Protein AF-A0A7R9TBA5-F1 (afdb_monomer)

Solvent-accessible surface area (backbone atoms only — not compar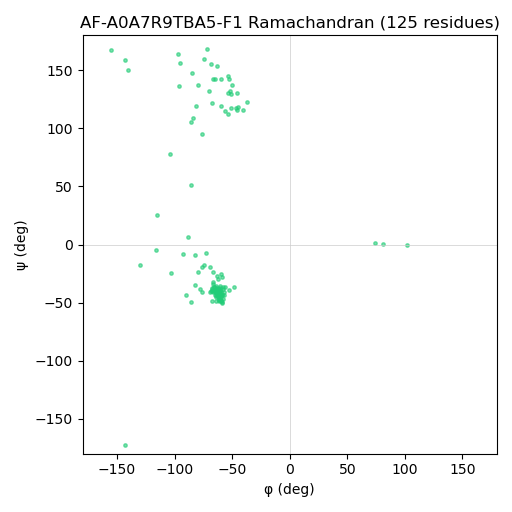able to full-atom values): 7648 Å² total; per-residue (Å²): 133,81,51,72,71,59,47,52,54,52,53,53,47,54,51,51,51,52,38,52,52,55,50,74,42,52,86,62,50,55,64,59,32,34,55,74,70,17,43,34,66,68,50,54,15,50,52,48,38,40,49,35,46,76,72,76,40,73,71,68,38,65,67,57,24,34,21,72,47,62,76,44,58,54,74,58,51,42,76,76,58,63,74,84,80,50,71,68,56,50,52,45,40,63,75,41,53,88,60,40,69,84,74,63,68,78,59,64,56,60,61,80,73,76,77,70,76,72,78,76,73,82,77,83,81,79,132

Organism: Micromonas pusilla (NCBI:txid38833)

Structure (mmCIF, N/CA/C/O backbone):
data_AF-A0A7R9TBA5-F1
#
_entry.id   AF-A0A7R9TBA5-F1
#
loop_
_atom_site.group_PDB
_atom_site.id
_atom_site.type_symbol
_atom_site.label_atom_id
_atom_site.label_alt_id
_atom_site.label_comp_id
_atom_site.label_asym_id
_atom_site.label_entity_id
_atom_site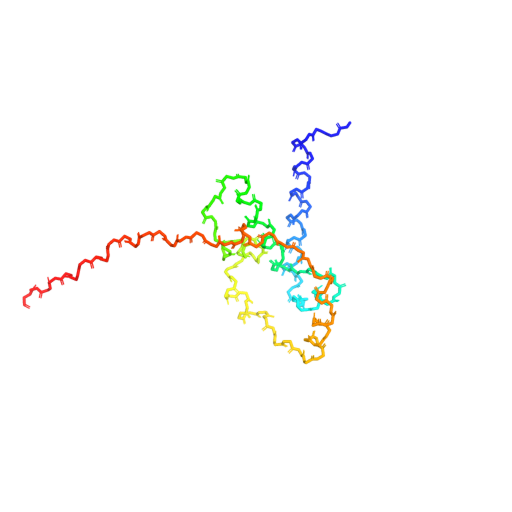.label_seq_id
_atom_site.pdbx_PDB_ins_code
_atom_site.Cartn_x
_atom_site.Cartn_y
_atom_site.Cartn_z
_atom_site.occupancy
_atom_site.B_iso_or_equiv
_atom_site.auth_seq_id
_atom_site.auth_comp_id
_atom_site.auth_asym_id
_atom_site.auth_atom_id
_atom_site.pdbx_PDB_model_num
ATOM 1 N N . MET A 1 1 ? -14.950 21.309 15.740 1.00 74.81 1 MET A N 1
ATOM 2 C CA . MET A 1 1 ? -13.827 20.348 15.706 1.00 74.81 1 MET A CA 1
ATOM 3 C C . MET A 1 1 ? -14.428 18.965 15.567 1.00 74.81 1 MET A C 1
ATOM 5 O O . MET A 1 1 ? -15.478 18.735 16.153 1.00 74.81 1 MET A O 1
ATOM 9 N N . VAL A 1 2 ? -13.835 18.110 14.742 1.00 89.69 2 VAL A N 1
ATOM 10 C CA . VAL A 1 2 ? -14.300 16.734 14.526 1.00 89.69 2 VAL A CA 1
ATOM 11 C C . VAL A 1 2 ? -13.805 15.873 15.694 1.00 89.69 2 VAL A C 1
ATOM 13 O O . VAL A 1 2 ? -12.673 16.064 16.134 1.00 89.69 2 VAL A O 1
ATOM 16 N N . ASP A 1 3 ? -14.639 14.989 16.242 1.00 96.94 3 ASP A N 1
ATOM 17 C CA . ASP A 1 3 ? -14.231 14.087 17.327 1.00 96.94 3 ASP A CA 1
ATOM 18 C C . ASP A 1 3 ? -13.276 12.983 16.826 1.00 96.94 3 ASP A C 1
ATOM 20 O O . ASP A 1 3 ? -13.091 12.790 15.619 1.00 96.94 3 ASP A O 1
ATOM 24 N N . ALA A 1 4 ? -12.653 12.252 17.755 1.00 96.38 4 ALA A N 1
ATOM 25 C CA . ALA A 1 4 ? -11.664 11.229 17.419 1.00 96.38 4 ALA A CA 1
ATOM 26 C C . ALA A 1 4 ? -12.255 10.094 16.563 1.00 96.38 4 ALA A C 1
ATOM 28 O O . ALA A 1 4 ? -11.652 9.703 15.567 1.00 96.38 4 ALA A O 1
ATOM 29 N N . GLN A 1 5 ? -13.468 9.627 16.879 1.00 96.38 5 GLN A N 1
ATOM 30 C CA . GLN A 1 5 ? -14.109 8.545 16.128 1.00 96.38 5 GLN A CA 1
ATOM 31 C C . GLN A 1 5 ? -14.464 8.994 14.706 1.00 96.38 5 GLN A C 1
ATOM 33 O O . GLN A 1 5 ? -14.331 8.232 13.745 1.00 96.38 5 GLN A O 1
ATOM 38 N N . THR A 1 6 ? -14.936 10.228 14.547 1.00 97.75 6 THR A N 1
ATOM 39 C CA . THR A 1 6 ? -15.216 10.770 13.216 1.00 97.75 6 THR A CA 1
ATOM 40 C C . THR A 1 6 ? -13.921 10.976 12.421 1.00 97.75 6 THR A C 1
ATOM 42 O O . THR A 1 6 ? -13.896 10.669 11.229 1.00 97.75 6 THR A O 1
ATOM 45 N N . THR A 1 7 ? -12.829 11.395 13.068 1.00 97.81 7 THR A N 1
ATOM 46 C CA . THR A 1 7 ? -11.497 11.489 12.440 1.00 97.81 7 THR A CA 1
ATOM 47 C C . THR A 1 7 ? -11.021 10.128 11.921 1.00 97.81 7 THR A C 1
ATOM 49 O O . THR A 1 7 ? -10.697 10.017 10.739 1.00 97.81 7 THR A O 1
ATOM 52 N N . GLU A 1 8 ? -11.103 9.066 12.730 1.00 96.56 8 GLU A N 1
ATOM 53 C CA . GLU A 1 8 ? -10.737 7.701 12.312 1.00 96.56 8 GLU A CA 1
ATOM 54 C C . GLU A 1 8 ? -11.536 7.227 11.087 1.00 96.56 8 GLU A C 1
ATOM 56 O O . GLU A 1 8 ? -10.988 6.624 10.162 1.00 96.56 8 GLU A O 1
ATOM 61 N N . LYS A 1 9 ? -12.843 7.521 11.031 1.00 97.88 9 LYS A N 1
ATOM 62 C CA . LYS A 1 9 ? -13.694 7.159 9.881 1.00 97.88 9 LYS A CA 1
ATOM 63 C C . LYS A 1 9 ? -13.257 7.870 8.598 1.00 97.88 9 LYS A C 1
ATOM 65 O O . LYS A 1 9 ? -13.287 7.250 7.530 1.00 97.88 9 LYS A O 1
ATOM 70 N N . ILE A 1 10 ? -12.861 9.140 8.700 1.00 98.31 10 ILE A N 1
ATOM 71 C CA . ILE A 1 10 ? -12.376 9.950 7.573 1.00 98.31 10 ILE A CA 1
ATOM 72 C C . ILE A 1 10 ? -11.033 9.410 7.071 1.00 98.31 10 ILE A C 1
ATOM 74 O O . ILE A 1 10 ? -10.884 9.159 5.874 1.00 98.31 10 ILE A O 1
ATOM 78 N N . GLU A 1 11 ? -10.082 9.161 7.969 1.00 97.81 11 GLU A N 1
ATOM 79 C CA . GLU A 1 11 ? -8.768 8.603 7.622 1.00 97.81 11 GLU A CA 1
ATOM 80 C C . GLU A 1 11 ? -8.900 7.208 7.003 1.00 97.81 11 GLU A C 1
ATOM 82 O O . GLU A 1 11 ? -8.308 6.920 5.959 1.00 97.81 11 GLU A O 1
ATOM 87 N N . ALA A 1 12 ? -9.756 6.359 7.575 1.00 97.56 12 ALA A N 1
ATOM 88 C CA . ALA A 1 12 ? -10.030 5.036 7.034 1.00 97.56 12 ALA A CA 1
ATOM 89 C C . ALA A 1 12 ? -10.687 5.107 5.645 1.00 97.56 12 ALA A C 1
ATOM 91 O O . ALA A 1 12 ? -10.403 4.266 4.790 1.00 97.56 12 ALA A O 1
ATOM 92 N N . TYR A 1 13 ? -11.552 6.097 5.388 1.00 98.56 13 TYR A N 1
ATOM 93 C CA . TYR A 1 13 ? -12.103 6.335 4.050 1.00 98.56 13 TYR A CA 1
ATOM 94 C C . TYR A 1 13 ? -11.007 6.732 3.058 1.00 98.56 13 TYR A C 1
ATOM 96 O O . TYR A 1 13 ? -10.910 6.119 1.995 1.00 98.56 13 TYR A O 1
ATOM 104 N N . ALA A 1 14 ? -10.152 7.692 3.418 1.00 98.69 14 ALA A N 1
ATOM 105 C CA . ALA A 1 14 ? -9.047 8.133 2.570 1.00 98.69 14 ALA A CA 1
ATOM 106 C C . ALA A 1 14 ? -8.083 6.980 2.240 1.00 98.69 14 ALA A C 1
ATOM 108 O O . ALA A 1 14 ? -7.716 6.795 1.080 1.00 98.69 14 ALA A O 1
ATOM 109 N N . PHE A 1 15 ? -7.740 6.147 3.229 1.00 98.44 15 PHE A N 1
ATOM 110 C CA . PHE A 1 15 ? -6.907 4.963 3.016 1.00 98.44 15 PHE A CA 1
ATOM 111 C C . PHE A 1 15 ? -7.562 3.959 2.060 1.00 98.44 15 PHE A C 1
ATOM 113 O O . PHE A 1 15 ? -6.923 3.495 1.116 1.00 98.44 15 PHE A O 1
ATOM 120 N N . ARG A 1 16 ? -8.851 3.646 2.254 1.00 98.44 16 ARG A N 1
ATOM 121 C CA . ARG A 1 16 ? -9.585 2.746 1.348 1.00 98.44 16 ARG A CA 1
ATOM 122 C C . ARG A 1 16 ? -9.649 3.296 -0.077 1.00 98.44 16 ARG A C 1
ATOM 124 O O . ARG A 1 16 ? -9.493 2.519 -1.015 1.00 98.44 16 ARG A O 1
ATOM 131 N N . ALA A 1 17 ? -9.837 4.605 -0.239 1.00 98.62 17 ALA A N 1
ATOM 132 C CA . ALA A 1 17 ? -9.846 5.260 -1.545 1.00 98.62 17 ALA A CA 1
ATOM 133 C C . ALA A 1 17 ? -8.474 5.180 -2.238 1.00 98.62 17 ALA A C 1
ATOM 135 O O . ALA A 1 17 ? -8.406 4.826 -3.414 1.00 98.62 17 ALA A O 1
ATOM 136 N N . LEU A 1 18 ? -7.378 5.421 -1.505 1.00 98.50 18 LEU A N 1
ATOM 137 C CA . LEU A 1 18 ? -6.017 5.241 -2.020 1.00 98.50 18 LEU A CA 1
ATOM 138 C C . LEU A 1 18 ? -5.788 3.798 -2.482 1.00 98.50 18 LEU A C 1
ATOM 140 O O . LEU A 1 18 ? -5.346 3.571 -3.607 1.00 98.50 18 LEU A O 1
ATOM 144 N N . VAL A 1 19 ? -6.113 2.820 -1.634 1.00 98.19 19 VAL A N 1
ATOM 145 C CA . VAL A 1 19 ? -5.947 1.397 -1.956 1.00 98.19 19 VAL A CA 1
ATOM 146 C C . VAL A 1 19 ? -6.762 1.015 -3.194 1.00 98.19 19 VAL A C 1
ATOM 148 O O . VAL A 1 19 ? -6.233 0.343 -4.076 1.00 98.19 19 VAL A O 1
ATOM 151 N N . ALA A 1 20 ? -8.013 1.473 -3.299 1.00 98.31 20 ALA A N 1
ATOM 152 C CA . ALA A 1 20 ? -8.847 1.239 -4.476 1.00 98.31 20 ALA A CA 1
ATOM 153 C C . ALA A 1 20 ? -8.206 1.811 -5.751 1.00 98.31 20 ALA A C 1
ATOM 155 O O . ALA A 1 20 ? -8.023 1.080 -6.723 1.00 98.31 20 ALA A O 1
ATOM 156 N N . HIS A 1 21 ? -7.756 3.066 -5.717 1.00 98.31 21 HIS A N 1
ATOM 157 C CA . HIS A 1 21 ? -7.094 3.694 -6.860 1.00 98.31 21 HIS A CA 1
ATOM 158 C C . HIS A 1 21 ? -5.808 2.960 -7.279 1.00 98.31 21 HIS A C 1
ATOM 160 O O . HIS A 1 21 ? -5.531 2.769 -8.463 1.00 98.31 21 HIS A O 1
ATOM 166 N N . MET A 1 22 ? -5.019 2.483 -6.312 1.00 97.31 22 MET A N 1
ATOM 167 C CA . MET A 1 22 ? -3.800 1.720 -6.595 1.00 97.31 22 MET A CA 1
ATOM 168 C C . MET A 1 22 ? -4.067 0.356 -7.248 1.00 97.31 22 MET A C 1
ATOM 170 O O . MET A 1 22 ? -3.157 -0.171 -7.896 1.00 97.31 22 MET A O 1
ATOM 174 N N . ARG A 1 23 ? -5.263 -0.224 -7.071 1.00 96.19 23 ARG A N 1
ATOM 175 C CA . ARG A 1 23 ? -5.694 -1.455 -7.761 1.00 96.19 23 ARG A CA 1
ATOM 176 C C . ARG A 1 23 ? -6.084 -1.174 -9.208 1.00 96.19 23 ARG A C 1
ATOM 178 O O . ARG A 1 23 ? -5.709 -1.937 -10.089 1.00 96.19 23 ARG A O 1
ATOM 185 N N . GLU A 1 24 ? -6.772 -0.060 -9.453 1.00 97.00 24 GLU A N 1
ATOM 186 C CA . GLU A 1 24 ? -7.110 0.401 -10.809 1.00 97.00 24 GLU A CA 1
ATOM 187 C C . GLU A 1 24 ? -5.846 0.709 -11.624 1.00 97.00 24 GLU A C 1
ATOM 189 O O . GLU A 1 24 ? -5.759 0.382 -12.805 1.00 97.00 24 GLU A O 1
ATOM 194 N N . ARG A 1 25 ? -4.826 1.283 -10.974 1.00 96.75 25 ARG A N 1
ATOM 195 C CA . ARG A 1 25 ? -3.523 1.609 -11.572 1.00 96.75 25 ARG A CA 1
ATOM 196 C C . ARG A 1 25 ? -2.536 0.445 -11.538 1.00 96.75 25 ARG A C 1
ATOM 198 O O . ARG A 1 25 ? -1.401 0.577 -11.070 1.00 96.75 25 ARG A O 1
ATOM 205 N N . ALA A 1 26 ? -2.979 -0.712 -12.024 1.00 94.19 26 ALA A N 1
ATOM 206 C CA . ALA A 1 26 ? -2.182 -1.937 -12.117 1.00 94.19 26 ALA A CA 1
ATOM 207 C C . ALA A 1 26 ? -0.922 -1.783 -12.986 1.00 94.19 26 ALA A C 1
ATOM 209 O O . ALA A 1 26 ? 0.060 -2.494 -12.786 1.00 94.19 26 ALA A O 1
ATOM 210 N N . ASP A 1 27 ? -0.953 -0.832 -13.920 1.00 94.38 27 ASP A N 1
ATOM 211 C CA . ASP A 1 27 ? 0.160 -0.427 -14.779 1.00 94.38 27 ASP A CA 1
ATOM 212 C C . ASP A 1 27 ? 1.346 0.151 -13.992 1.00 94.38 27 ASP A C 1
ATOM 214 O O . ASP A 1 27 ? 2.491 0.050 -14.427 1.00 94.38 27 ASP A O 1
ATOM 218 N N . VAL A 1 28 ? 1.094 0.731 -12.814 1.00 95.19 28 VAL A N 1
ATOM 219 C CA . VAL A 1 28 ? 2.145 1.314 -11.978 1.00 95.19 28 VAL A CA 1
ATOM 220 C C . VAL A 1 28 ? 2.786 0.224 -11.132 1.00 95.19 28 VAL A C 1
ATOM 222 O O . VAL A 1 28 ? 2.198 -0.257 -10.154 1.00 95.19 28 VAL A O 1
ATOM 225 N N . SER A 1 29 ? 4.026 -0.124 -11.459 1.00 94.94 29 SER A N 1
ATOM 226 C CA . SER A 1 29 ? 4.782 -1.145 -10.743 1.00 94.94 29 SER A CA 1
ATOM 227 C C . SER A 1 29 ? 5.156 -0.700 -9.321 1.00 94.94 29 SER A C 1
ATOM 229 O O . SER A 1 29 ? 5.276 0.487 -9.012 1.00 94.94 29 SER A O 1
ATOM 231 N N . ASN A 1 30 ? 5.372 -1.665 -8.423 1.00 96.94 30 ASN A N 1
ATOM 232 C CA . ASN A 1 30 ? 5.859 -1.339 -7.082 1.00 96.94 30 ASN A CA 1
ATOM 233 C C . ASN A 1 30 ? 7.289 -0.783 -7.106 1.00 96.94 30 ASN A C 1
ATOM 235 O O . ASN A 1 30 ? 7.610 0.038 -6.255 1.00 96.94 30 ASN A O 1
ATOM 239 N N . ILE A 1 31 ? 8.139 -1.221 -8.044 1.00 96.81 31 ILE A N 1
ATOM 240 C CA . ILE A 1 31 ? 9.533 -0.765 -8.110 1.00 96.81 31 ILE A CA 1
ATOM 241 C C . ILE A 1 31 ? 9.601 0.719 -8.481 1.00 96.81 31 ILE A C 1
ATOM 243 O O . ILE A 1 31 ? 10.358 1.464 -7.866 1.00 96.81 31 ILE A O 1
ATOM 247 N N . ASP A 1 32 ? 8.724 1.179 -9.375 1.00 96.44 32 ASP A N 1
ATOM 248 C CA . ASP A 1 32 ? 8.635 2.598 -9.729 1.00 96.44 32 ASP A CA 1
ATOM 249 C C . ASP A 1 32 ? 8.149 3.444 -8.550 1.00 96.44 32 ASP A C 1
ATOM 251 O O . ASP A 1 32 ? 8.709 4.503 -8.273 1.00 96.44 32 ASP A O 1
ATOM 255 N N . GLN A 1 33 ? 7.161 2.953 -7.795 1.00 97.25 33 GLN A N 1
ATOM 256 C CA . GLN A 1 33 ? 6.694 3.630 -6.579 1.00 97.25 33 GLN A CA 1
ATOM 257 C C . GLN A 1 33 ? 7.782 3.701 -5.504 1.00 97.25 33 GLN A C 1
ATOM 259 O O . GLN A 1 33 ? 7.966 4.751 -4.893 1.00 97.25 33 GLN A O 1
ATOM 264 N N . MET A 1 34 ? 8.540 2.619 -5.302 1.00 97.94 34 MET A N 1
ATOM 265 C CA . MET A 1 34 ? 9.670 2.613 -4.370 1.00 97.94 34 MET A CA 1
ATOM 266 C C . MET A 1 34 ? 10.748 3.613 -4.795 1.00 97.94 34 MET A C 1
ATOM 268 O O . MET A 1 34 ? 11.212 4.390 -3.964 1.00 97.94 34 MET A O 1
ATOM 272 N N . ASN A 1 35 ? 11.094 3.650 -6.083 1.00 97.38 35 ASN A N 1
ATOM 273 C CA . ASN A 1 35 ? 12.112 4.557 -6.609 1.00 97.38 35 ASN A CA 1
ATOM 274 C C . ASN A 1 35 ? 11.700 6.029 -6.516 1.00 97.38 35 ASN A C 1
ATOM 276 O O . ASN A 1 35 ? 12.558 6.873 -6.260 1.00 97.38 35 ASN A O 1
ATOM 280 N N . LEU A 1 36 ? 10.413 6.330 -6.717 1.00 97.12 36 LEU A N 1
ATOM 281 C CA . LEU A 1 36 ? 9.886 7.694 -6.723 1.00 97.12 36 LEU A CA 1
ATOM 282 C C . LEU A 1 36 ? 9.532 8.211 -5.323 1.00 97.12 36 LEU A C 1
ATOM 284 O O . LEU A 1 36 ? 9.897 9.326 -4.967 1.00 97.12 36 LEU A O 1
ATOM 288 N N . ALA A 1 37 ? 8.778 7.426 -4.554 1.00 97.31 37 ALA A N 1
ATOM 289 C CA . ALA A 1 37 ? 8.124 7.867 -3.322 1.00 97.31 37 ALA A CA 1
ATOM 290 C C . ALA A 1 37 ? 8.632 7.146 -2.064 1.00 97.31 37 ALA A C 1
ATOM 292 O O . ALA A 1 37 ? 8.194 7.462 -0.960 1.00 97.31 37 ALA A O 1
ATOM 293 N N . GLY A 1 38 ? 9.513 6.152 -2.207 1.00 97.62 38 GLY A N 1
ATOM 294 C CA . GLY A 1 38 ? 10.041 5.376 -1.084 1.00 97.62 38 GLY A CA 1
ATOM 295 C C . GLY A 1 38 ? 9.049 4.378 -0.476 1.00 97.62 38 GLY A C 1
ATOM 296 O O . GLY A 1 38 ? 9.401 3.675 0.466 1.00 97.62 38 GLY A O 1
ATOM 297 N N . PHE A 1 39 ? 7.826 4.255 -0.993 1.00 98.25 39 PHE A N 1
ATOM 298 C CA . PHE A 1 39 ? 6.863 3.247 -0.545 1.00 98.25 39 PHE A CA 1
ATOM 299 C C . PHE A 1 39 ? 6.047 2.709 -1.718 1.00 98.25 39 PHE A C 1
ATOM 301 O O . PHE A 1 39 ? 5.924 3.351 -2.754 1.00 98.25 39 PHE A O 1
ATOM 308 N N . CYS A 1 40 ? 5.469 1.523 -1.548 1.00 97.62 40 CYS A N 1
ATOM 309 C CA . CYS A 1 40 ? 4.586 0.907 -2.535 1.00 97.62 40 CYS A CA 1
ATOM 310 C C . CYS A 1 40 ? 3.432 0.155 -1.855 1.00 97.62 40 CYS A C 1
ATOM 312 O O . CYS A 1 40 ? 3.297 0.174 -0.628 1.00 97.62 40 CYS A O 1
ATOM 314 N N . ARG A 1 41 ? 2.633 -0.585 -2.633 1.00 97.94 41 ARG A N 1
ATOM 315 C CA . ARG A 1 41 ? 1.531 -1.431 -2.127 1.00 97.94 41 ARG A CA 1
ATOM 316 C C . ARG A 1 41 ? 1.968 -2.398 -1.020 1.00 97.94 41 ARG A C 1
ATOM 318 O O . ARG A 1 41 ? 1.259 -2.564 -0.034 1.00 97.94 41 ARG A O 1
ATOM 325 N N . ASN A 1 42 ? 3.162 -2.987 -1.131 1.00 97.44 42 ASN A N 1
ATOM 326 C CA . ASN A 1 42 ? 3.683 -3.887 -0.094 1.00 97.44 42 ASN A CA 1
ATOM 327 C C . ASN A 1 42 ? 3.967 -3.145 1.223 1.00 97.44 42 ASN A C 1
ATOM 329 O O . ASN A 1 42 ? 3.760 -3.703 2.295 1.00 97.44 42 ASN A O 1
ATOM 333 N N . CYS A 1 43 ? 4.401 -1.882 1.166 1.00 98.00 43 CYS A N 1
ATOM 334 C CA . CYS A 1 43 ? 4.578 -1.058 2.364 1.00 98.00 43 CYS A CA 1
ATOM 335 C C . CYS A 1 43 ? 3.230 -0.775 3.040 1.00 98.00 43 CYS A C 1
ATOM 337 O O . CYS A 1 43 ? 3.139 -0.883 4.260 1.00 98.00 43 CYS A O 1
ATOM 339 N N . LEU A 1 44 ? 2.173 -0.514 2.257 1.00 98.00 44 LEU A N 1
ATOM 340 C CA . LEU A 1 44 ? 0.815 -0.377 2.797 1.00 98.00 44 LEU A CA 1
ATOM 341 C C . LEU A 1 44 ? 0.354 -1.664 3.492 1.00 98.00 44 LEU A C 1
ATOM 343 O O . LEU A 1 44 ? -0.205 -1.591 4.581 1.00 98.00 44 LEU A O 1
ATOM 347 N N . ALA A 1 45 ? 0.635 -2.836 2.912 1.00 97.88 45 ALA A N 1
ATOM 348 C CA . ALA A 1 45 ? 0.297 -4.124 3.523 1.00 97.88 45 ALA A CA 1
ATOM 349 C C . ALA A 1 45 ? 1.059 -4.352 4.838 1.00 97.88 45 ALA A C 1
ATOM 351 O O . ALA A 1 45 ? 0.484 -4.806 5.824 1.00 97.88 45 ALA A O 1
ATOM 352 N N . LYS A 1 46 ? 2.339 -3.965 4.897 1.00 97.81 46 LYS A N 1
ATOM 353 C CA . LYS A 1 46 ? 3.131 -4.004 6.136 1.00 97.81 46 LYS A CA 1
ATOM 354 C C . LYS A 1 46 ? 2.541 -3.098 7.216 1.00 97.81 46 LYS A C 1
ATOM 356 O O . LYS A 1 46 ? 2.372 -3.539 8.347 1.00 97.81 46 LYS A O 1
ATOM 361 N N . TRP A 1 47 ? 2.192 -1.854 6.889 1.00 97.69 47 TRP A N 1
ATOM 362 C CA . TRP A 1 47 ? 1.553 -0.953 7.854 1.00 97.69 47 TRP A CA 1
ATOM 363 C C . TRP A 1 47 ? 0.179 -1.455 8.293 1.00 97.69 47 TRP A C 1
ATOM 365 O O . 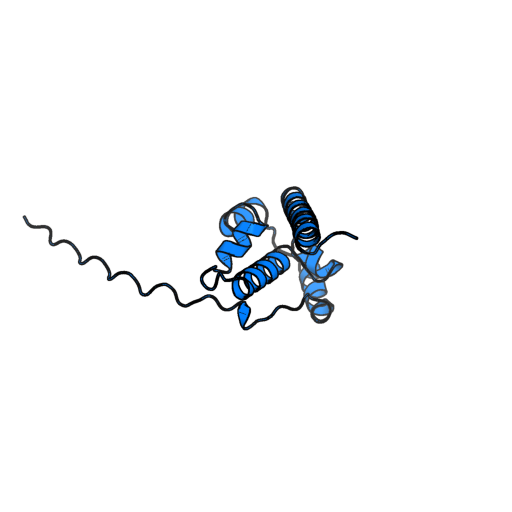TRP A 1 47 ? -0.147 -1.354 9.473 1.00 97.69 47 TRP A O 1
ATOM 375 N N . TYR A 1 48 ? -0.586 -2.054 7.380 1.00 97.06 48 TYR A N 1
ATOM 376 C CA . TYR A 1 48 ? -1.861 -2.692 7.693 1.00 97.06 48 TYR A CA 1
ATOM 377 C C . TYR A 1 48 ? -1.684 -3.835 8.701 1.00 97.06 48 TYR A C 1
ATOM 379 O O . TYR A 1 48 ? -2.378 -3.861 9.714 1.00 97.06 48 TYR A O 1
ATOM 387 N N . LEU A 1 49 ? -0.703 -4.720 8.485 1.00 97.00 49 LEU A N 1
ATOM 388 C CA . LEU A 1 49 ? -0.373 -5.803 9.414 1.00 97.00 49 LEU A CA 1
ATOM 389 C C . LEU A 1 49 ? 0.038 -5.267 10.792 1.00 97.00 49 LEU A C 1
ATOM 391 O O . LEU A 1 49 ? -0.477 -5.719 11.811 1.00 97.00 49 LEU A O 1
ATOM 395 N N . VAL A 1 50 ? 0.926 -4.269 10.842 1.00 96.12 50 VAL A N 1
ATOM 396 C CA . VAL A 1 50 ? 1.331 -3.636 12.111 1.00 96.12 50 VAL A CA 1
ATOM 397 C C . VAL A 1 50 ? 0.127 -3.002 12.817 1.00 96.12 50 VAL A C 1
ATOM 399 O O . VAL A 1 50 ? -0.005 -3.121 14.035 1.00 96.12 50 VAL A O 1
ATOM 402 N N . GLY A 1 51 ? -0.769 -2.357 12.067 1.00 95.25 51 GLY A N 1
ATOM 403 C CA . GLY A 1 51 ? -2.028 -1.823 12.580 1.00 95.25 51 GLY A CA 1
ATOM 404 C C . GLY A 1 51 ? -2.906 -2.917 13.185 1.00 95.25 51 GLY A C 1
ATOM 405 O O . GLY A 1 51 ? -3.348 -2.775 14.321 1.00 95.25 51 GLY A O 1
ATOM 406 N N . ALA A 1 52 ? -3.087 -4.035 12.483 1.00 95.00 52 ALA A N 1
ATOM 407 C CA . ALA A 1 52 ? -3.847 -5.187 12.964 1.00 95.00 52 ALA A CA 1
ATOM 408 C C . ALA A 1 52 ? -3.274 -5.734 14.285 1.00 95.00 52 ALA A C 1
ATOM 410 O O . ALA A 1 52 ? -4.003 -5.872 15.270 1.00 95.00 52 ALA A O 1
ATOM 411 N N . ARG A 1 53 ? -1.947 -5.909 14.361 1.00 92.38 53 ARG A N 1
ATOM 412 C CA . ARG A 1 53 ? -1.242 -6.351 15.579 1.00 92.38 53 ARG A CA 1
ATOM 413 C C . ARG A 1 53 ? -1.481 -5.453 16.780 1.00 92.38 53 ARG A C 1
ATOM 415 O O . ARG A 1 53 ? -1.686 -5.945 17.885 1.00 92.38 53 ARG A O 1
ATOM 422 N N . LYS A 1 54 ? -1.440 -4.139 16.568 1.00 92.44 54 LYS A N 1
ATOM 423 C CA . LYS A 1 54 ? -1.610 -3.148 17.638 1.00 92.44 54 LYS A CA 1
ATOM 424 C C . LYS A 1 54 ? -3.064 -2.987 18.080 1.00 92.44 54 LYS A C 1
ATOM 426 O O . LYS A 1 54 ? -3.293 -2.498 19.179 1.00 92.44 54 LYS A O 1
ATOM 431 N N . ASN A 1 55 ? -4.021 -3.411 1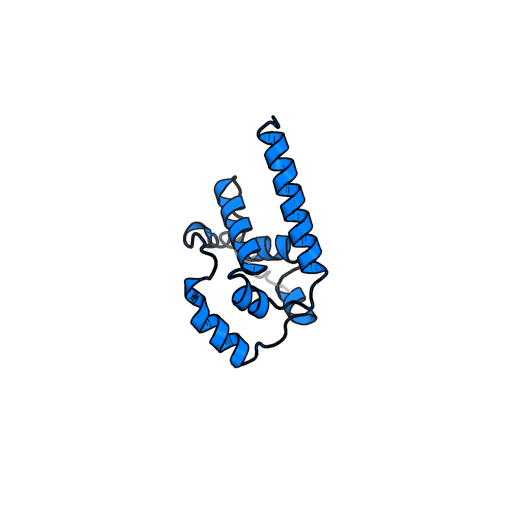7.256 1.00 93.06 55 ASN A N 1
ATOM 432 C CA . ASN A 1 55 ? -5.453 -3.204 17.480 1.00 93.06 55 ASN A CA 1
ATOM 433 C C . ASN A 1 55 ? -6.233 -4.517 17.688 1.00 93.06 55 ASN A C 1
ATOM 435 O O . ASN A 1 55 ? -7.436 -4.565 17.454 1.00 93.06 55 ASN A O 1
ATOM 439 N N . GLY A 1 56 ? -5.561 -5.575 18.158 1.00 88.19 56 GLY A N 1
ATOM 440 C CA . GLY A 1 56 ? -6.218 -6.785 18.671 1.00 88.19 56 GLY A CA 1
ATOM 441 C C . GLY A 1 56 ? -6.251 -7.991 17.730 1.00 88.19 56 GLY A C 1
ATOM 442 O O . GLY A 1 56 ? -6.726 -9.046 18.142 1.00 88.19 56 GLY A O 1
ATOM 443 N N . ASP A 1 57 ? -5.702 -7.892 16.517 1.00 90.81 57 ASP A N 1
ATOM 444 C CA . ASP A 1 57 ? -5.558 -9.028 15.599 1.00 90.81 57 ASP A CA 1
ATOM 445 C C . ASP A 1 57 ? -4.102 -9.528 15.561 1.00 90.81 57 ASP A C 1
ATOM 447 O O . ASP A 1 57 ? -3.295 -9.260 14.660 1.00 90.81 57 ASP A O 1
ATOM 451 N N . ALA A 1 58 ? -3.749 -10.280 16.602 1.00 88.50 58 ALA A N 1
ATOM 452 C CA . ALA A 1 58 ? -2.440 -10.912 16.743 1.00 88.50 58 ALA A CA 1
ATOM 453 C C . ALA A 1 58 ? -2.226 -12.114 15.799 1.00 88.50 58 ALA A C 1
ATOM 455 O O . ALA A 1 58 ? -1.107 -12.623 15.727 1.00 88.50 58 ALA A O 1
ATOM 456 N N . ALA A 1 59 ? -3.258 -12.554 15.067 1.00 91.69 59 ALA A N 1
ATOM 457 C CA . ALA A 1 59 ? -3.211 -13.751 14.227 1.00 91.69 59 ALA A CA 1
ATOM 458 C C . ALA A 1 59 ? -3.065 -13.454 12.725 1.00 91.69 59 ALA A C 1
ATOM 460 O O . ALA A 1 59 ? -2.526 -14.299 12.013 1.00 91.69 59 ALA A O 1
ATOM 461 N N . MET A 1 60 ? -3.476 -12.268 12.251 1.00 93.88 60 MET A N 1
ATOM 462 C CA . MET A 1 60 ? -3.356 -11.849 10.843 1.00 93.88 60 MET A CA 1
ATOM 463 C C . MET A 1 60 ? -1.975 -12.149 10.261 1.00 93.88 60 MET A C 1
ATOM 465 O O . MET A 1 60 ? -0.973 -11.789 10.863 1.00 93.88 60 MET A O 1
ATOM 469 N N . ARG A 1 61 ? -1.870 -12.770 9.098 1.00 95.25 61 ARG A N 1
ATOM 470 C CA . ARG A 1 61 ? -0.578 -13.049 8.455 1.00 95.25 61 ARG A CA 1
ATOM 471 C C . ARG A 1 61 ? -0.257 -11.977 7.421 1.00 95.25 61 ARG A C 1
ATOM 473 O O . ARG A 1 61 ? -1.134 -11.224 6.992 1.00 95.25 61 ARG A O 1
ATOM 480 N N . TYR A 1 62 ? 0.999 -11.898 6.993 1.00 95.44 62 TYR A N 1
ATOM 481 C CA . TYR A 1 62 ? 1.378 -10.935 5.957 1.00 95.44 62 TYR A CA 1
ATOM 482 C C . TYR A 1 62 ? 0.630 -11.157 4.633 1.00 95.44 62 TYR A C 1
ATOM 484 O O . TYR A 1 62 ? 0.230 -10.183 3.996 1.00 95.44 62 TYR A O 1
ATOM 492 N N . ASP A 1 63 ? 0.359 -12.411 4.265 1.00 95.88 63 ASP A N 1
ATOM 493 C CA . ASP A 1 63 ? -0.438 -12.742 3.077 1.00 95.88 63 ASP A CA 1
ATOM 494 C C . ASP A 1 63 ? -1.877 -12.210 3.169 1.00 95.88 63 ASP A C 1
ATOM 496 O O . ASP A 1 63 ? -2.387 -11.663 2.190 1.00 95.88 63 ASP A O 1
ATOM 500 N N . ASP A 1 64 ? -2.492 -12.255 4.357 1.00 96.31 64 ASP A N 1
ATOM 501 C CA . ASP A 1 64 ? -3.826 -11.685 4.583 1.00 96.31 64 ASP A CA 1
ATOM 502 C C . ASP A 1 64 ? -3.800 -10.163 4.386 1.00 96.31 64 ASP A C 1
ATOM 504 O O . ASP A 1 64 ? -4.671 -9.584 3.734 1.00 96.31 64 ASP A O 1
ATOM 508 N N . ALA A 1 65 ? -2.770 -9.494 4.916 1.00 97.19 65 ALA A N 1
ATOM 509 C CA . ALA A 1 65 ? -2.602 -8.051 4.767 1.00 97.19 65 ALA A CA 1
ATOM 510 C C . ALA A 1 65 ? -2.343 -7.646 3.307 1.00 97.19 65 ALA A C 1
ATOM 512 O O . ALA A 1 65 ? -2.845 -6.615 2.848 1.00 97.19 65 ALA A O 1
ATOM 513 N N . LEU A 1 66 ? -1.596 -8.462 2.555 1.00 97.88 66 LEU A N 1
ATOM 514 C CA . LEU A 1 66 ? -1.433 -8.282 1.116 1.00 97.88 66 LEU A CA 1
ATOM 515 C C . LEU A 1 66 ? -2.786 -8.389 0.413 1.00 97.88 66 LEU A C 1
ATOM 517 O O . LEU A 1 66 ? -3.129 -7.484 -0.343 1.00 97.88 66 LEU A O 1
ATOM 521 N N . GLU A 1 67 ? -3.591 -9.412 0.696 1.00 97.75 67 GLU A N 1
ATOM 522 C CA . GLU A 1 67 ? -4.926 -9.555 0.102 1.00 97.75 67 GLU A CA 1
ATOM 523 C C . GLU A 1 67 ? -5.821 -8.342 0.409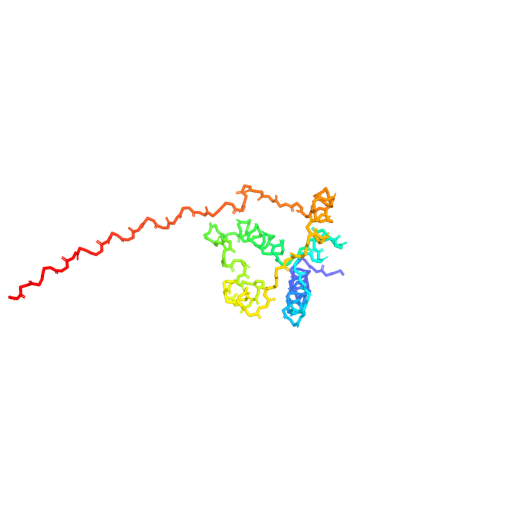 1.00 97.75 67 GLU A C 1
ATOM 525 O O . GLU A 1 67 ? -6.510 -7.832 -0.480 1.00 97.75 67 GLU A O 1
ATOM 530 N N . ARG A 1 68 ? -5.743 -7.775 1.623 1.00 97.38 68 ARG A N 1
ATOM 531 C CA . ARG A 1 68 ? -6.458 -6.526 1.956 1.00 97.38 68 ARG A CA 1
ATOM 532 C C . ARG A 1 68 ? -6.022 -5.332 1.118 1.00 97.38 68 ARG A C 1
ATOM 534 O O . ARG A 1 68 ? -6.849 -4.456 0.873 1.00 97.38 68 ARG A O 1
ATOM 541 N N . VAL A 1 69 ? -4.778 -5.272 0.653 1.00 98.00 69 VAL A N 1
ATOM 542 C CA . VAL A 1 69 ? -4.285 -4.169 -0.187 1.00 98.00 69 VAL A CA 1
ATOM 543 C C . VAL A 1 69 ? -4.499 -4.449 -1.674 1.00 98.00 69 VAL A C 1
ATOM 545 O O . VAL A 1 69 ? -4.991 -3.580 -2.388 1.00 98.00 69 VAL A O 1
ATOM 548 N N . TYR A 1 70 ? -4.227 -5.659 -2.148 1.00 97.44 70 TYR A N 1
ATOM 549 C CA . TYR A 1 70 ? -4.350 -6.022 -3.562 1.00 97.44 70 TYR A CA 1
ATOM 550 C C . TYR A 1 70 ? -5.788 -6.324 -3.996 1.00 97.44 70 TYR A C 1
ATOM 552 O O . TYR A 1 70 ? -6.113 -6.143 -5.164 1.00 97.44 70 TYR A O 1
ATOM 560 N N . GLY A 1 71 ? -6.672 -6.697 -3.067 1.00 96.38 71 GLY A N 1
ATOM 561 C CA . GLY A 1 71 ? -8.063 -7.059 -3.362 1.00 96.38 71 GLY A CA 1
ATOM 562 C C . GLY A 1 71 ? -8.241 -8.493 -3.869 1.00 96.38 71 GLY A C 1
ATOM 563 O O . GLY A 1 71 ? -9.366 -8.899 -4.134 1.00 96.38 71 GLY A O 1
ATOM 564 N N . GLU A 1 72 ? -7.149 -9.246 -3.984 1.00 96.06 72 GLU A N 1
ATOM 565 C CA . GLU A 1 72 ? -7.103 -10.666 -4.326 1.00 96.06 72 GLU A CA 1
ATOM 566 C C . GLU A 1 72 ? -5.813 -11.291 -3.765 1.00 96.06 72 GLU A C 1
ATOM 568 O O . GLU A 1 72 ? -4.906 -10.543 -3.363 1.00 96.06 72 GLU A O 1
ATOM 573 N N . PRO A 1 73 ? -5.687 -12.632 -3.735 1.00 96.56 73 PRO A N 1
ATOM 574 C CA . PRO A 1 73 ? -4.462 -13.286 -3.297 1.00 96.56 73 PRO A CA 1
ATOM 575 C C . PRO A 1 73 ? -3.245 -12.766 -4.066 1.00 96.56 73 PRO A C 1
ATOM 577 O O . PRO A 1 73 ? -3.227 -12.733 -5.298 1.00 96.56 73 PRO A O 1
ATOM 580 N N . TYR A 1 74 ? -2.187 -12.389 -3.343 1.00 94.19 74 TYR A N 1
ATOM 581 C CA . TYR A 1 74 ? -1.011 -11.755 -3.948 1.00 94.19 74 TYR A CA 1
ATOM 582 C C . TYR A 1 74 ? -0.387 -12.603 -5.064 1.00 94.19 74 TYR A C 1
ATOM 584 O O . TYR A 1 74 ? 0.052 -12.072 -6.082 1.00 94.19 74 TYR A O 1
ATOM 592 N N . GLY A 1 75 ? -0.389 -13.930 -4.906 1.00 93.81 75 GLY A N 1
ATOM 593 C CA . GLY A 1 75 ? 0.088 -14.855 -5.932 1.00 93.81 75 GLY A CA 1
ATOM 594 C C . GLY A 1 75 ? -0.655 -14.722 -7.264 1.00 93.81 75 GLY A C 1
ATOM 595 O O . GLY A 1 75 ? -0.022 -14.824 -8.314 1.00 93.81 75 GLY A O 1
ATOM 596 N N . ASP A 1 76 ? -1.957 -14.450 -7.241 1.00 95.50 76 ASP A N 1
ATOM 597 C CA . ASP A 1 76 ? -2.759 -14.268 -8.453 1.00 95.50 76 ASP A CA 1
ATOM 598 C C . ASP A 1 76 ? -2.548 -12.883 -9.061 1.00 95.50 76 ASP A C 1
ATOM 600 O O . ASP A 1 76 ? -2.353 -12.778 -10.275 1.00 95.50 76 ASP A O 1
ATOM 604 N N . TRP A 1 77 ? -2.415 -11.855 -8.220 1.00 94.81 77 TRP A N 1
ATOM 605 C CA . TRP A 1 77 ? -2.077 -10.510 -8.683 1.00 94.81 77 TRP A CA 1
ATOM 606 C C . TRP A 1 77 ? -0.735 -10.474 -9.424 1.00 94.81 77 TRP A C 1
ATOM 608 O O . TRP A 1 77 ? -0.619 -9.895 -10.509 1.00 94.81 77 TRP A O 1
ATOM 618 N N . LYS A 1 78 ? 0.289 -11.148 -8.877 1.00 92.75 78 LYS A N 1
ATOM 619 C CA . LYS A 1 78 ? 1.612 -11.244 -9.514 1.00 92.75 78 LYS A CA 1
ATOM 620 C C . LYS A 1 78 ? 1.528 -11.882 -10.898 1.00 92.75 78 LYS A C 1
ATOM 622 O O . LYS A 1 78 ? 2.151 -11.373 -11.822 1.00 92.75 78 LYS A O 1
ATOM 627 N N . LYS A 1 79 ? 0.756 -12.964 -11.050 1.00 94.06 79 LYS A N 1
ATOM 628 C CA . LYS A 1 79 ? 0.594 -13.661 -12.339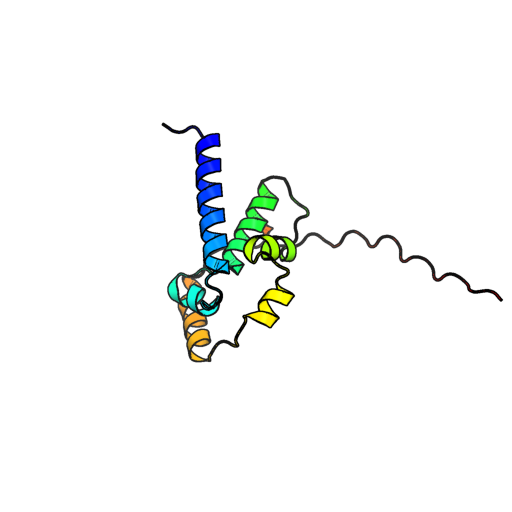 1.00 94.06 79 LYS A CA 1
ATOM 629 C C . LYS A 1 79 ? -0.041 -12.764 -13.401 1.00 94.06 79 LYS A C 1
ATOM 631 O O . LYS A 1 79 ? 0.334 -12.860 -14.564 1.00 94.06 79 LYS A O 1
ATOM 636 N N . LYS A 1 80 ? -1.002 -11.923 -13.012 1.00 92.06 80 LYS A N 1
ATOM 637 C CA . LYS A 1 80 ? -1.751 -11.071 -13.944 1.00 92.06 80 LYS A CA 1
ATOM 638 C C . LYS A 1 80 ? -1.012 -9.782 -14.315 1.00 92.06 80 LYS A C 1
ATOM 640 O O . LYS A 1 80 ? -1.141 -9.329 -15.447 1.00 92.06 80 LYS A O 1
ATOM 645 N N . HIS A 1 81 ? -0.262 -9.190 -13.380 1.00 90.06 81 HIS A N 1
ATOM 646 C CA . HIS A 1 81 ? 0.219 -7.808 -13.534 1.00 90.06 81 HIS A CA 1
ATOM 647 C C . HIS A 1 81 ? 1.712 -7.595 -13.287 1.00 90.06 81 HIS A C 1
ATOM 649 O O . HIS A 1 81 ? 2.238 -6.555 -13.679 1.00 90.06 81 HIS A O 1
ATOM 655 N N . GLN A 1 82 ? 2.423 -8.515 -12.628 1.00 85.06 82 GLN A N 1
ATOM 656 C CA . GLN A 1 82 ? 3.812 -8.243 -12.272 1.00 85.06 82 GLN A CA 1
ATOM 657 C C . GLN A 1 82 ? 4.762 -8.498 -13.440 1.00 85.06 82 GLN A C 1
ATOM 659 O O . GLN A 1 82 ? 4.943 -9.624 -13.897 1.00 85.06 82 GLN A O 1
ATOM 664 N N . THR A 1 83 ? 5.457 -7.442 -13.845 1.00 88.00 83 THR A N 1
ATOM 665 C CA . THR A 1 83 ? 6.582 -7.508 -14.774 1.00 88.00 83 THR A CA 1
ATOM 666 C C . THR A 1 83 ? 7.911 -7.572 -14.022 1.00 88.00 83 THR A C 1
ATOM 668 O O . THR A 1 83 ? 8.027 -7.181 -12.855 1.00 88.00 83 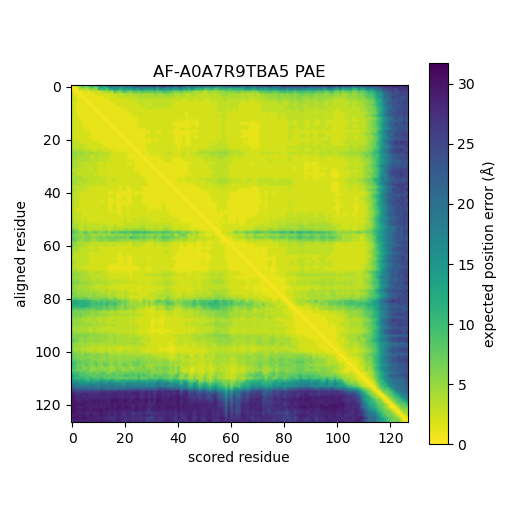THR A O 1
ATOM 671 N N . LYS A 1 84 ? 8.937 -8.108 -14.689 1.00 90.69 84 LYS A N 1
ATOM 672 C CA . LYS A 1 84 ? 10.305 -8.111 -14.165 1.00 90.69 84 LYS A CA 1
ATOM 673 C C . LYS A 1 84 ? 10.848 -6.679 -14.183 1.00 90.69 84 LYS A C 1
ATOM 675 O O . LYS A 1 84 ? 10.757 -6.009 -15.207 1.00 90.69 84 LYS A O 1
ATOM 680 N N . ALA A 1 85 ? 11.434 -6.238 -13.071 1.00 93.06 85 ALA A N 1
ATOM 681 C CA . ALA A 1 85 ? 12.129 -4.957 -13.014 1.00 93.06 85 ALA A CA 1
ATOM 682 C C . ALA A 1 85 ? 13.364 -4.966 -13.928 1.00 93.06 85 ALA A C 1
ATOM 684 O O . ALA A 1 85 ? 14.067 -5.975 -14.034 1.00 93.06 85 ALA A O 1
ATOM 685 N N . THR A 1 86 ? 13.619 -3.834 -14.574 1.00 96.31 86 THR A N 1
ATOM 686 C CA . THR A 1 86 ? 14.836 -3.589 -15.354 1.00 96.31 86 THR A CA 1
ATOM 687 C C . THR A 1 86 ? 16.034 -3.350 -14.437 1.00 96.31 86 THR A C 1
ATOM 689 O O . THR A 1 86 ? 15.875 -2.952 -13.280 1.00 96.31 86 THR A O 1
ATOM 692 N N . ASP A 1 87 ? 17.245 -3.529 -14.961 1.00 97.12 87 ASP A N 1
ATOM 693 C CA . ASP A 1 87 ? 18.474 -3.311 -14.189 1.00 97.12 87 ASP A CA 1
ATOM 694 C C . ASP A 1 87 ? 18.588 -1.862 -13.691 1.00 97.12 87 ASP A C 1
ATOM 696 O O . ASP A 1 87 ? 18.951 -1.631 -12.540 1.00 97.12 87 ASP A O 1
ATOM 700 N N . ALA A 1 88 ? 18.168 -0.886 -14.505 1.00 96.38 88 ALA A N 1
ATOM 701 C CA . ALA A 1 88 ? 18.137 0.524 -14.117 1.00 96.38 88 ALA A CA 1
ATOM 702 C C . ALA A 1 88 ? 17.167 0.791 -12.950 1.00 96.38 88 ALA A C 1
ATOM 704 O O . ALA A 1 88 ? 17.502 1.514 -12.013 1.00 96.38 88 ALA A O 1
ATOM 705 N N . GLN A 1 89 ? 15.978 0.174 -12.964 1.00 96.44 89 GLN A N 1
ATOM 706 C CA . GLN A 1 89 ? 15.028 0.285 -11.851 1.00 96.44 89 GLN A CA 1
ATOM 707 C C . GLN A 1 89 ? 15.593 -0.327 -10.566 1.00 96.44 89 GLN A C 1
ATOM 709 O O . GLN A 1 89 ? 15.392 0.235 -9.489 1.00 96.44 89 GLN A O 1
ATOM 714 N N . MET A 1 90 ? 16.303 -1.451 -10.671 1.00 96.94 90 MET A N 1
ATOM 715 C CA . MET A 1 90 ? 16.951 -2.089 -9.525 1.00 96.94 90 MET A CA 1
ATOM 716 C C . MET A 1 90 ? 18.109 -1.247 -8.984 1.00 96.94 90 MET A C 1
ATOM 718 O O . MET A 1 90 ? 18.241 -1.099 -7.774 1.00 96.94 90 MET A O 1
ATOM 722 N N . GLU A 1 91 ? 18.913 -0.635 -9.851 1.00 97.25 91 GLU A N 1
ATOM 723 C CA . GLU A 1 91 ? 19.994 0.258 -9.433 1.00 97.25 91 GLU A CA 1
ATOM 724 C C . GLU A 1 91 ? 19.456 1.489 -8.685 1.00 97.25 91 GLU A C 1
ATOM 726 O O . GLU A 1 91 ? 19.970 1.848 -7.622 1.00 97.25 91 GLU A O 1
ATOM 731 N N . SER A 1 92 ? 18.392 2.119 -9.197 1.00 96.25 92 SER A N 1
ATOM 732 C CA . SER A 1 92 ? 17.713 3.217 -8.497 1.00 96.25 92 SER A CA 1
ATOM 733 C C . SER A 1 92 ? 17.165 2.783 -7.140 1.00 96.25 92 SER A C 1
ATOM 735 O O . SER A 1 92 ? 17.323 3.516 -6.164 1.00 96.25 92 SER A O 1
ATOM 737 N N . PHE A 1 93 ? 16.586 1.586 -7.053 1.00 96.94 93 PHE A N 1
ATOM 738 C CA . PHE A 1 93 ? 16.062 1.046 -5.799 1.00 96.94 93 PHE A CA 1
ATOM 739 C C . PHE A 1 93 ? 17.161 0.881 -4.755 1.00 96.94 93 PHE A C 1
ATOM 741 O O . PHE A 1 93 ? 16.986 1.245 -3.594 1.00 96.94 93 PHE A O 1
ATOM 748 N N . GLU A 1 94 ? 18.320 0.374 -5.170 1.00 96.75 94 GLU A N 1
ATOM 749 C CA . GLU A 1 94 ? 19.485 0.213 -4.305 1.00 96.75 94 GLU A CA 1
ATOM 750 C C . GLU A 1 94 ? 20.023 1.563 -3.809 1.00 96.75 94 GLU A C 1
ATOM 752 O O . GLU A 1 94 ? 20.247 1.731 -2.607 1.00 96.75 94 GLU A O 1
ATOM 757 N N . LYS A 1 95 ? 20.153 2.556 -4.699 1.00 96.75 95 LYS A N 1
ATOM 758 C CA . LYS A 1 95 ? 20.583 3.921 -4.338 1.00 96.75 95 LYS A CA 1
ATOM 759 C C . LYS A 1 95 ? 19.612 4.592 -3.363 1.00 96.75 95 LYS A C 1
ATOM 761 O O . LYS A 1 95 ? 20.037 5.251 -2.409 1.00 96.75 95 LYS A O 1
ATOM 766 N N . ASN A 1 96 ? 18.314 4.378 -3.557 1.00 95.62 96 ASN A N 1
ATOM 767 C CA . ASN A 1 96 ? 17.259 5.040 -2.794 1.00 95.62 96 ASN A CA 1
ATOM 768 C C . ASN A 1 96 ? 16.863 4.297 -1.510 1.00 95.62 96 ASN A C 1
ATOM 770 O O . ASN A 1 96 ? 15.972 4.760 -0.801 1.00 95.62 96 ASN A O 1
ATOM 774 N N . LYS A 1 97 ? 17.563 3.217 -1.128 1.00 94.44 97 LYS A N 1
ATOM 775 C CA . LYS A 1 97 ? 17.276 2.432 0.091 1.00 94.44 97 LYS A CA 1
ATOM 776 C C . LYS A 1 97 ? 17.086 3.258 1.360 1.00 94.44 97 LYS A C 1
ATOM 778 O O . LYS A 1 97 ? 16.254 2.921 2.195 1.00 94.44 97 LYS A O 1
ATOM 783 N N . HIS A 1 98 ? 17.848 4.335 1.508 1.00 95.44 98 HIS A N 1
ATOM 784 C CA . HIS A 1 98 ? 17.778 5.225 2.666 1.00 95.44 98 HIS A CA 1
ATOM 785 C C . HIS A 1 98 ? 16.479 6.055 2.734 1.00 95.44 98 HIS A C 1
ATOM 787 O O . HIS A 1 98 ? 16.127 6.534 3.812 1.00 95.44 98 HIS A O 1
ATOM 793 N N . LEU A 1 99 ? 15.764 6.203 1.613 1.00 96.19 99 LEU A N 1
ATOM 794 C CA . LEU A 1 99 ? 14.471 6.888 1.500 1.00 96.19 99 LEU A CA 1
ATOM 795 C C . LEU A 1 99 ? 13.281 5.934 1.652 1.00 96.19 99 LEU A C 1
ATOM 797 O O . LEU A 1 99 ? 12.139 6.385 1.712 1.00 96.19 99 LEU A O 1
ATOM 801 N N . HIS A 1 100 ? 13.520 4.621 1.689 1.00 96.81 100 HIS A N 1
ATOM 802 C CA . HIS A 1 100 ? 12.440 3.649 1.768 1.00 96.81 100 HIS A CA 1
ATOM 803 C C . HIS A 1 100 ? 11.700 3.735 3.108 1.00 96.81 100 HIS A C 1
ATOM 805 O O . HI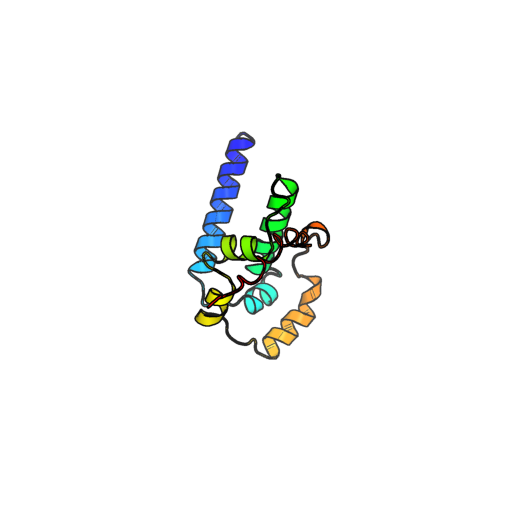S A 1 100 ? 12.290 3.937 4.174 1.00 96.81 100 HIS A O 1
ATOM 811 N N . ALA A 1 101 ? 10.385 3.543 3.040 1.00 96.31 101 ALA A N 1
ATOM 812 C CA . ALA A 1 101 ? 9.490 3.502 4.178 1.00 96.31 101 ALA A CA 1
ATOM 813 C C . ALA A 1 101 ? 9.991 2.517 5.236 1.00 96.31 101 ALA A C 1
ATOM 815 O O . ALA A 1 101 ? 10.311 1.365 4.944 1.00 96.31 101 ALA A O 1
ATOM 816 N N . LYS A 1 102 ? 10.004 2.975 6.487 1.00 94.62 102 LYS A N 1
ATOM 817 C CA . LYS A 1 102 ? 10.349 2.143 7.636 1.00 94.62 102 LYS A CA 1
ATOM 818 C C . LYS A 1 102 ? 9.121 1.385 8.119 1.00 94.62 102 LYS A C 1
ATOM 820 O O . LYS A 1 102 ? 7.988 1.871 8.060 1.00 94.62 102 LYS A O 1
ATOM 825 N N . HIS A 1 103 ? 9.368 0.194 8.631 1.00 91.25 103 HIS A N 1
ATOM 826 C CA . HIS A 1 103 ? 8.357 -0.671 9.207 1.00 91.25 103 HIS A CA 1
ATOM 827 C C . HIS A 1 103 ? 8.921 -1.350 10.455 1.00 91.25 103 HIS A C 1
ATOM 829 O O . HIS A 1 103 ? 10.126 -1.558 10.577 1.00 91.25 103 HIS A O 1
ATOM 835 N N . ASP A 1 104 ? 8.036 -1.645 11.400 1.00 90.81 104 ASP A N 1
ATOM 836 C CA . ASP A 1 104 ? 8.378 -2.335 12.638 1.00 90.81 104 ASP A CA 1
ATOM 837 C C . ASP A 1 104 ? 8.573 -3.831 12.350 1.00 90.81 104 ASP A C 1
ATOM 839 O O . ASP A 1 104 ? 7.611 -4.595 12.295 1.00 90.81 104 ASP A O 1
ATOM 843 N N . GLU A 1 105 ? 9.823 -4.242 12.128 1.00 88.44 105 GLU A N 1
ATOM 844 C CA . GLU A 1 105 ? 10.177 -5.625 11.775 1.00 88.44 105 GLU A CA 1
ATOM 845 C C . GLU A 1 105 ? 9.744 -6.650 12.833 1.00 88.44 105 GLU A C 1
ATOM 847 O O . GLU A 1 105 ? 9.468 -7.804 12.499 1.00 88.44 105 GLU A O 1
ATOM 852 N N . ALA A 1 106 ? 9.646 -6.252 14.106 1.00 86.12 106 ALA A N 1
ATOM 853 C CA . ALA A 1 106 ? 9.182 -7.151 15.157 1.00 86.12 106 ALA A CA 1
ATOM 854 C C . ALA A 1 106 ? 7.688 -7.459 14.993 1.00 86.12 106 ALA A C 1
ATOM 856 O O . ALA A 1 106 ? 7.277 -8.614 15.116 1.00 86.12 106 ALA A O 1
ATOM 857 N N . ALA A 1 107 ? 6.890 -6.447 14.648 1.00 85.94 107 ALA A N 1
ATOM 858 C CA . ALA A 1 107 ? 5.455 -6.590 14.415 1.00 85.94 107 ALA A CA 1
ATOM 859 C C . ALA A 1 107 ? 5.108 -7.274 13.076 1.00 85.94 107 ALA A C 1
ATOM 861 O O . ALA A 1 107 ? 3.992 -7.767 12.920 1.00 85.94 107 ALA A O 1
ATOM 862 N N . LEU A 1 108 ? 6.047 -7.341 12.125 1.00 89.44 108 LEU A N 1
ATOM 863 C CA . LEU A 1 108 ? 5.858 -8.027 10.838 1.00 89.44 108 LEU A CA 1
ATOM 864 C C . LEU A 1 108 ? 6.076 -9.541 10.888 1.00 89.44 108 LEU A C 1
ATOM 866 O O . LEU A 1 108 ? 5.795 -10.226 9.905 1.00 89.44 108 LEU A O 1
ATOM 870 N N . ARG A 1 109 ? 6.588 -10.082 11.996 1.00 88.50 109 ARG A N 1
ATOM 871 C CA . ARG A 1 109 ? 6.800 -11.523 12.115 1.00 88.50 109 ARG A CA 1
ATOM 872 C C . ARG A 1 109 ? 5.449 -12.242 12.147 1.00 88.50 109 ARG A C 1
ATOM 874 O O . ARG A 1 109 ? 4.620 -11.988 13.022 1.00 88.50 109 ARG A O 1
ATOM 881 N N . ASP A 1 110 ? 5.247 -13.151 11.197 1.00 87.19 110 ASP A N 1
ATOM 882 C CA . ASP A 1 110 ? 4.081 -14.030 11.200 1.00 87.19 110 ASP A CA 1
ATOM 883 C C . ASP A 1 110 ? 4.056 -14.878 12.482 1.00 87.19 110 ASP A C 1
ATOM 885 O O . ASP A 1 110 ? 5.112 -15.339 12.938 1.00 87.19 110 ASP A O 1
ATOM 889 N N . PRO A 1 111 ? 2.868 -15.123 13.062 1.00 82.69 111 PRO A N 1
ATOM 890 C CA . PRO A 1 111 ? 2.738 -16.058 14.158 1.00 82.69 111 PRO A CA 1
ATOM 891 C C . PRO A 1 111 ? 3.112 -17.459 13.659 1.00 82.69 111 PRO A C 1
ATOM 893 O O . PRO A 1 111 ? 2.964 -17.756 12.462 1.00 82.69 111 PRO A O 1
ATOM 896 N N . PRO A 1 112 ? 3.578 -18.339 14.563 1.00 77.31 112 PRO A N 1
ATOM 897 C CA . PRO A 1 112 ? 3.756 -19.737 14.214 1.00 77.31 112 PRO A CA 1
ATOM 898 C C . PRO A 1 112 ? 2.444 -20.271 13.620 1.00 77.31 112 PRO A C 1
ATOM 900 O O . PRO A 1 112 ? 1.365 -19.871 14.075 1.00 77.31 112 PRO A O 1
ATOM 903 N N . PRO A 1 113 ? 2.508 -21.139 12.596 1.00 72.81 113 PRO A N 1
ATOM 904 C CA . PRO A 1 113 ? 1.307 -21.775 12.081 1.00 72.81 113 PRO A CA 1
ATOM 905 C C . PRO A 1 113 ? 0.572 -22.446 13.249 1.00 72.81 113 PRO A C 1
ATOM 907 O O . PRO A 1 113 ? 1.238 -22.938 14.171 1.00 72.81 113 PRO A O 1
ATOM 910 N N . PRO A 1 114 ? -0.774 -22.463 13.247 1.00 65.44 114 PRO A N 1
ATOM 911 C CA . PRO A 1 114 ? -1.507 -23.222 14.248 1.00 65.44 114 PRO A CA 1
ATOM 912 C C . PRO A 1 114 ? -0.928 -24.634 14.258 1.00 65.44 114 PRO A C 1
ATOM 914 O O . PRO A 1 114 ? -0.732 -25.214 13.185 1.00 65.44 114 PRO A O 1
ATOM 917 N N . ALA A 1 115 ? -0.573 -25.134 15.449 1.00 60.38 115 ALA A N 1
ATOM 918 C CA . ALA A 1 115 ? -0.044 -26.482 15.610 1.00 60.38 115 ALA A CA 1
ATOM 919 C C . ALA A 1 115 ? -0.946 -27.404 14.799 1.00 60.38 115 ALA A C 1
ATOM 921 O O . ALA A 1 115 ? -2.153 -27.420 15.046 1.00 60.38 115 ALA A O 1
ATOM 922 N N . ALA A 1 116 ? -0.379 -28.030 13.761 1.00 48.88 116 ALA A N 1
ATOM 923 C CA . ALA A 1 116 ? -1.140 -28.793 12.790 1.00 48.88 116 ALA A CA 1
ATOM 924 C C . ALA A 1 116 ? -2.136 -29.658 13.559 1.00 48.88 116 ALA A C 1
ATOM 926 O O . ALA A 1 116 ? -1.721 -30.459 14.401 1.00 48.88 116 ALA A O 1
ATOM 927 N N . ALA A 1 117 ? -3.435 -29.443 13.324 1.00 47.69 117 ALA A N 1
ATOM 928 C CA . ALA A 1 117 ? -4.438 -30.404 13.738 1.00 47.69 117 ALA A CA 1
ATOM 929 C C . ALA A 1 117 ? -3.901 -31.758 13.280 1.00 47.69 117 ALA A C 1
ATOM 931 O O . ALA A 1 117 ? -3.582 -31.910 12.097 1.00 47.69 117 ALA A O 1
ATOM 932 N N . ALA A 1 118 ? -3.648 -32.631 14.259 1.00 44.75 118 ALA A N 1
ATOM 933 C CA . ALA A 1 118 ? -2.946 -33.888 14.097 1.00 44.75 118 ALA A CA 1
ATOM 934 C C . ALA A 1 118 ? -3.333 -34.515 12.761 1.00 44.75 118 ALA A C 1
ATOM 936 O O . ALA A 1 118 ? -4.523 -34.686 12.490 1.00 44.75 118 ALA A O 1
ATOM 937 N N . ALA A 1 119 ? -2.325 -34.766 11.921 1.00 46.31 119 ALA A N 1
ATOM 938 C CA . ALA A 1 119 ? -2.487 -35.441 10.649 1.00 46.31 119 ALA A CA 1
ATOM 939 C C . ALA A 1 119 ? -3.483 -36.588 10.839 1.00 46.31 119 ALA A C 1
ATOM 941 O O . ALA A 1 119 ? -3.242 -37.488 11.646 1.00 46.31 119 ALA A O 1
ATOM 942 N N . ALA A 1 120 ? -4.631 -36.489 10.165 1.00 46.59 120 ALA A N 1
ATOM 943 C CA . ALA A 1 120 ? -5.624 -37.542 10.153 1.00 46.59 120 ALA A CA 1
ATOM 944 C C . ALA A 1 120 ? -4.895 -38.836 9.785 1.00 46.59 120 ALA A C 1
ATOM 946 O O . ALA A 1 120 ? -4.258 -38.919 8.732 1.00 46.59 120 ALA A O 1
ATOM 947 N N . ALA A 1 121 ? -4.919 -39.790 10.717 1.00 48.31 121 ALA A N 1
ATOM 948 C CA . ALA A 1 121 ? -4.309 -41.093 10.547 1.00 48.31 121 ALA A CA 1
ATOM 949 C C . ALA A 1 121 ? -4.769 -41.692 9.207 1.00 48.31 121 ALA A C 1
ATOM 951 O O . ALA A 1 121 ? -5.950 -41.563 8.865 1.00 48.31 121 ALA A O 1
ATOM 952 N N . PRO A 1 122 ? -3.872 -42.319 8.428 1.00 47.09 122 PRO A N 1
ATOM 953 C CA . PRO A 1 122 ? -4.282 -42.973 7.200 1.00 47.09 122 PRO A CA 1
ATOM 954 C C . PRO A 1 122 ? -5.301 -44.057 7.553 1.00 47.09 122 PRO A C 1
ATOM 956 O O . PRO A 1 122 ? -5.015 -44.973 8.320 1.00 47.09 122 PRO A O 1
ATOM 959 N N . SER A 1 123 ? -6.508 -43.917 7.009 1.00 53.06 123 SER A N 1
ATOM 960 C CA . SER A 1 123 ? -7.550 -44.931 7.078 1.00 53.06 123 SER A CA 1
ATOM 961 C C . SER A 1 123 ? -7.010 -46.240 6.500 1.00 53.06 123 SER A C 1
ATOM 963 O O . SER A 1 123 ? -6.728 -46.304 5.298 1.00 53.06 123 SER A O 1
ATOM 965 N N . GLU A 1 124 ? -6.881 -47.269 7.337 1.00 44.91 124 GLU A N 1
ATOM 966 C CA . GLU A 1 124 ? -6.751 -48.654 6.893 1.00 44.91 124 GLU A CA 1
ATOM 967 C C . GLU A 1 124 ? -7.919 -48.974 5.954 1.00 44.91 124 GLU A C 1
ATOM 969 O O . GLU A 1 124 ? -9.084 -48.994 6.355 1.00 44.91 124 GLU A O 1
ATOM 974 N N . LYS A 1 125 ? -7.612 -49.194 4.675 1.00 43.62 125 LYS A N 1
ATOM 975 C CA . LYS A 1 125 ? -8.526 -49.876 3.765 1.00 43.62 125 LYS A CA 1
ATOM 976 C C . LYS A 1 125 ? -8.296 -51.378 3.922 1.00 43.62 125 LYS A C 1
ATOM 978 O O . LYS A 1 125 ? -7.293 -51.896 3.449 1.00 43.62 125 LYS A O 1
ATOM 983 N N . ILE A 1 126 ? -9.240 -52.030 4.587 1.00 39.94 126 ILE A N 1
ATOM 984 C CA . ILE A 1 126 ? -9.623 -53.438 4.389 1.00 39.94 126 ILE A CA 1
ATOM 985 C C . ILE A 1 126 ? -10.835 -53.366 3.431 1.00 39.94 126 ILE A C 1
ATOM 987 O O . ILE A 1 126 ? -11.655 -52.459 3.632 1.00 39.94 126 ILE A O 1
ATOM 991 N N . PRO A 1 127 ? -10.978 -54.192 2.374 1.00 46.41 127 PRO A N 1
ATOM 992 C CA . PRO A 1 127 ? -10.615 -55.611 2.277 1.00 46.41 127 PRO A CA 1
ATOM 993 C C . PRO A 1 127 ? -9.592 -55.986 1.200 1.00 46.41 127 PRO A C 1
ATOM 995 O O . PRO A 1 127 ? -9.415 -55.219 0.227 1.00 46.41 127 PRO A O 1
#

Sequence (127 aa):
MVDAQTTEKIEAYAFRALVAHMRERADVSNIDQMNLAGFCRNCLAKWYLVGARKNGDAAMRYDDALERVYGEPYGDWKKKHQTKATDAQMESFEKNKHLHAKHDEAALRDPPPPAAAAAAAPSEKIP

InterPro domains:
  IPR023163 SMc04008-like domain [PF0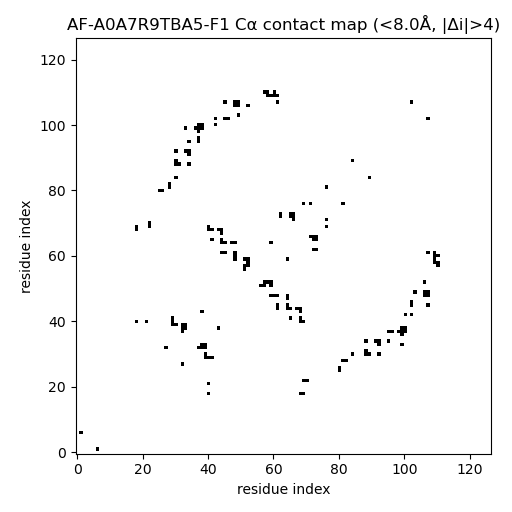6844] (28-95)
  IPR036810 SMc04008-like superfamily [G3DSA:1.10.3340.10] (1-102)
  IPR036810 SMc04008-like superfamily [SSF158757] (2-79)

Radius of gyration: 19.37 Å; Cα contacts (8 Å, |Δi|>4): 96; chains: 1; bounding box: 36×76×34 Å

Nearest PDB structures (foldseek):
  3fyb-assembly1_A  TM=9.829E-01  e=5.857E-08  Alcanivorax borkumensis SK2
  3fyb-assembly1_B  TM=9.871E-01  e=4.056E-07  Alcanivorax borkumensis SK2

Mean predicted aligned error: 7.13 Å

Secondary structure (DSSP, 8-state):
---HHHHHHHHHHHHHHHHHHHHH-TTS-HHHHHHHHS--HHHHHHHHHHHHHHTT-SS--HHHHHHHHHSS-HHHHHHHHPPPPPHHHHHHHHHGGGGSPP--TTTTSPPPPP-----PPP-----

pLDDT: mean 89.6, std 15.18, range [39.94, 98.69]

Foldseek 3Di:
DDDPVRVVVVVVVVLVVVLVVLLVPLVDAQLNCCLPQQGGLLNQLLVQLLVCCVVPNLQDASQNSSCVRNVHGVVVSCVVRNDDDDPVSVVSNVVCVVRHDDHDPVSNDHDDDDPPPPDDPPDDDDD